Protein AF-A0AAU6BAH6-F1 (afdb_monomer)

Sequence (67 aa):
MPSEWTADDVPMTGPQESYLRTLAQEIGRAVPGVMTRAQASCLIDELQQQTGRGTLSTTADDGTEFA

pLDDT: mean 80.39, std 18.38, range [34.31, 96.62]

Foldseek 3Di:
DPPDDPQQPAWADPVLVVLLVVLCVLVVHDDDPTHTNVVSVVSSQVSCVVNVNNPPPDPPDDPPPPD

Nearest PDB structures (foldseek):
  2kve-assembly1_A  TM=4.404E-01  e=2.016E+00  Homo sapiens

Solve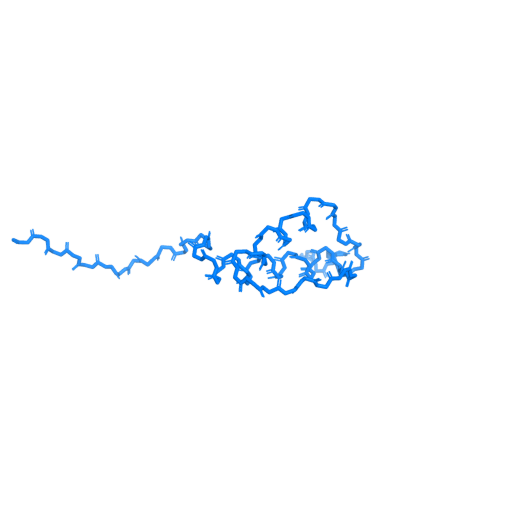nt-accessible surface area (backbone atoms only — not comparable to full-atom values): 4317 Å² total; per-residue (Å²): 132,90,90,72,79,69,41,77,77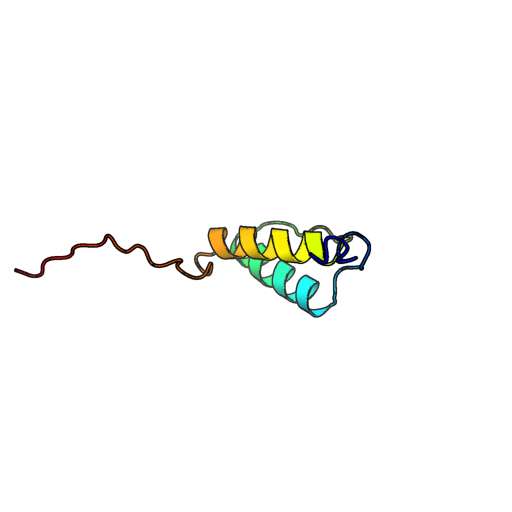,36,64,49,46,71,70,55,53,58,49,41,50,54,48,24,58,78,74,74,49,89,72,83,92,80,52,23,35,46,55,45,53,53,51,42,52,55,38,27,50,76,71,72,63,46,78,74,77,73,75,90,76,76,86,78,77,86,125

Mean predicted aligned error: 9.94 Å

Structure (mmCIF, N/CA/C/O backbone):
data_AF-A0AAU6BAH6-F1
#
_entry.id   AF-A0AAU6BAH6-F1
#
loop_
_atom_site.group_PDB
_atom_site.id
_atom_site.type_symbol
_atom_site.label_atom_id
_atom_site.label_alt_id
_atom_site.label_comp_id
_atom_site.label_asym_id
_atom_site.label_entity_id
_atom_site.label_seq_id
_atom_site.pdbx_PDB_ins_code
_atom_site.Cartn_x
_atom_site.Cartn_y
_atom_site.Cartn_z
_atom_site.occupancy
_atom_site.B_iso_or_equiv
_atom_site.auth_seq_id
_atom_site.auth_comp_id
_atom_site.auth_asym_id
_atom_site.auth_atom_id
_atom_site.pdbx_PDB_model_num
ATOM 1 N N . MET A 1 1 ? 7.510 21.525 -19.088 1.00 34.31 1 MET A N 1
ATOM 2 C CA . MET A 1 1 ? 6.592 20.580 -18.421 1.00 34.31 1 MET A CA 1
ATOM 3 C C . MET A 1 1 ? 7.178 19.188 -18.60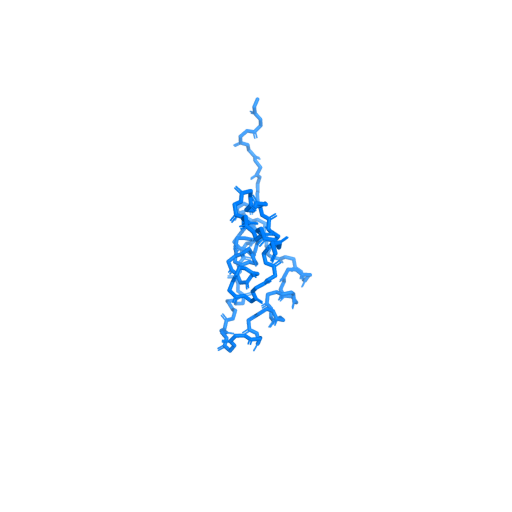1 1.00 34.31 1 MET A C 1
ATOM 5 O O . MET A 1 1 ? 7.217 18.760 -19.747 1.00 34.31 1 MET A O 1
ATOM 9 N N . PRO A 1 2 ? 7.736 18.514 -17.580 1.00 47.75 2 PRO A N 1
ATOM 10 C CA . PRO A 1 2 ? 8.239 17.161 -17.779 1.00 47.75 2 PRO A CA 1
ATOM 11 C C . PRO A 1 2 ? 7.063 16.184 -17.661 1.00 47.75 2 PRO A C 1
ATOM 13 O O . PRO A 1 2 ? 6.720 15.738 -16.573 1.00 47.75 2 PRO A O 1
ATOM 16 N N . SER A 1 3 ? 6.420 15.892 -18.790 1.00 52.69 3 SER A N 1
ATOM 17 C CA . SER A 1 3 ? 5.338 14.902 -18.910 1.00 52.69 3 SER A CA 1
ATOM 18 C C . SER A 1 3 ? 5.861 13.476 -19.152 1.00 52.69 3 SER A C 1
ATOM 20 O O . SER A 1 3 ? 5.174 12.670 -19.763 1.00 52.69 3 SER A O 1
ATOM 22 N N . GLU A 1 4 ? 7.064 13.142 -18.677 1.00 55.53 4 GLU A N 1
ATOM 23 C CA . GLU A 1 4 ? 7.741 11.870 -18.992 1.00 55.53 4 GLU A CA 1
ATOM 24 C C . GLU A 1 4 ? 8.313 11.173 -17.748 1.00 55.53 4 GLU A C 1
ATOM 26 O O . GLU A 1 4 ? 9.417 10.631 -17.773 1.00 55.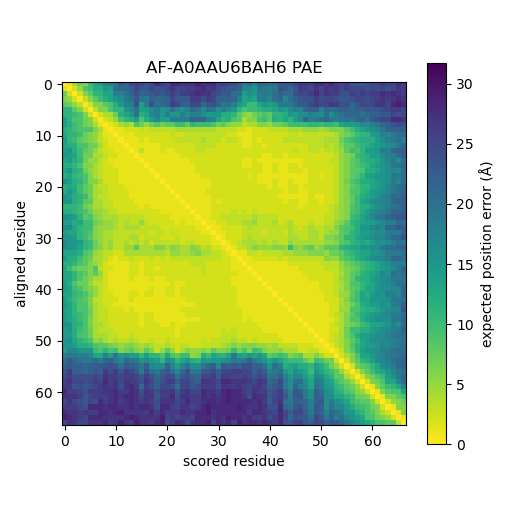53 4 GLU A O 1
ATOM 31 N N . TRP A 1 5 ? 7.605 11.191 -16.615 1.00 56.50 5 TRP A N 1
ATOM 32 C CA . TRP A 1 5 ? 8.081 10.424 -15.463 1.00 56.50 5 TRP A CA 1
ATOM 33 C C . TRP A 1 5 ? 7.707 8.941 -15.601 1.00 56.50 5 TRP A C 1
ATOM 35 O O . TRP A 1 5 ? 6.559 8.547 -15.425 1.00 56.50 5 TRP A O 1
ATOM 45 N N . THR A 1 6 ? 8.726 8.133 -15.882 1.00 58.16 6 THR A N 1
ATOM 46 C CA . THR A 1 6 ? 8.799 6.685 -16.163 1.00 58.16 6 THR A CA 1
ATOM 47 C C . THR A 1 6 ? 8.265 5.753 -15.056 1.00 58.16 6 THR A C 1
ATOM 49 O O . THR A 1 6 ? 8.644 4.589 -14.998 1.00 58.16 6 THR A O 1
ATOM 52 N N . ALA A 1 7 ? 7.422 6.215 -14.128 1.00 62.19 7 ALA A N 1
ATOM 53 C CA . ALA A 1 7 ? 6.965 5.381 -13.008 1.00 62.19 7 ALA A CA 1
ATOM 54 C C . ALA A 1 7 ? 6.026 4.234 -13.422 1.00 62.19 7 ALA A C 1
ATOM 56 O O . ALA A 1 7 ? 5.824 3.325 -12.614 1.00 62.19 7 ALA A O 1
ATOM 57 N N . ASP A 1 8 ? 5.490 4.271 -14.645 1.00 65.88 8 ASP A N 1
ATOM 58 C CA . ASP A 1 8 ? 4.562 3.259 -15.153 1.00 65.88 8 ASP A CA 1
ATOM 59 C C . ASP A 1 8 ? 5.213 1.877 -15.331 1.00 65.88 8 ASP A C 1
ATOM 61 O O . ASP A 1 8 ? 4.552 0.889 -15.056 1.00 65.88 8 ASP A O 1
ATOM 65 N N . ASP A 1 9 ? 6.510 1.779 -15.657 1.00 81.25 9 ASP A N 1
ATOM 66 C CA . ASP A 1 9 ? 7.214 0.490 -15.859 1.00 81.25 9 ASP A CA 1
ATOM 67 C C . ASP A 1 9 ? 8.184 0.113 -14.724 1.00 81.25 9 ASP A C 1
ATOM 69 O O . ASP A 1 9 ? 8.783 -0.964 -14.715 1.00 81.25 9 ASP A O 1
ATOM 73 N N . VAL A 1 10 ? 8.381 0.993 -13.740 1.00 89.88 10 VAL A N 1
ATOM 74 C CA . VAL A 1 10 ? 9.289 0.699 -12.622 1.00 89.88 10 VAL A CA 1
ATOM 75 C C . VAL A 1 10 ? 8.630 -0.351 -11.728 1.00 89.88 10 VAL A C 1
ATOM 77 O O . VAL A 1 10 ? 7.503 -0.120 -11.292 1.00 89.88 10 VAL A O 1
ATOM 80 N N . PRO A 1 11 ? 9.291 -1.472 -11.391 1.00 92.88 11 PRO A N 1
ATOM 81 C CA . PRO A 1 11 ? 8.716 -2.458 -10.483 1.00 92.88 11 PRO A CA 1
ATOM 82 C C . PRO A 1 11 ? 8.479 -1.854 -9.096 1.00 92.88 11 PRO A C 1
ATOM 84 O O . PRO A 1 11 ? 9.202 -0.956 -8.652 1.00 92.88 11 PRO A O 1
ATOM 87 N N . MET A 1 12 ? 7.468 -2.362 -8.392 1.00 94.94 12 MET A N 1
ATOM 88 C CA . MET A 1 12 ? 7.235 -2.020 -6.993 1.00 94.94 12 MET A CA 1
ATOM 89 C C . MET A 1 12 ? 8.508 -2.216 -6.163 1.00 94.94 12 MET A C 1
ATOM 91 O O . MET A 1 12 ? 9.238 -3.197 -6.300 1.00 94.94 12 MET A O 1
ATOM 95 N N . THR A 1 13 ? 8.767 -1.263 -5.275 1.00 94.75 13 THR A N 1
ATOM 96 C CA . THR A 1 13 ? 9.908 -1.342 -4.359 1.00 94.75 13 THR A CA 1
ATOM 97 C C . THR A 1 13 ? 9.560 -2.195 -3.135 1.00 94.75 13 THR A C 1
ATOM 99 O O . THR A 1 13 ? 8.420 -2.189 -2.675 1.00 94.75 13 THR A O 1
ATOM 102 N N . GLY A 1 14 ? 10.547 -2.875 -2.544 1.00 95.06 14 GLY A N 1
ATOM 103 C CA . GLY A 1 14 ? 10.345 -3.655 -1.311 1.00 95.06 14 GLY A CA 1
ATOM 104 C C . GLY A 1 14 ? 9.657 -2.882 -0.166 1.00 95.06 14 GLY A C 1
ATOM 105 O O . GLY A 1 14 ? 8.745 -3.425 0.457 1.00 95.06 14 GLY A O 1
ATOM 106 N N . PRO A 1 15 ? 10.006 -1.604 0.098 1.00 96.62 15 PRO A N 1
ATOM 107 C CA . PRO A 1 15 ? 9.293 -0.786 1.079 1.00 96.62 15 PRO A CA 1
ATOM 108 C C . PRO A 1 15 ? 7.805 -0.585 0.765 1.00 96.62 15 PRO A C 1
ATOM 110 O O . PRO A 1 15 ? 6.982 -0.664 1.675 1.00 96.62 15 PRO A O 1
ATOM 113 N N . GLN A 1 16 ? 7.449 -0.358 -0.505 1.00 96.06 16 GLN A N 1
ATOM 114 C CA . GLN A 1 16 ? 6.045 -0.243 -0.914 1.00 96.06 16 GLN A CA 1
ATOM 115 C C . GLN A 1 16 ? 5.289 -1.558 -0.687 1.00 96.06 16 GLN A C 1
ATOM 117 O O . GLN A 1 16 ? 4.190 -1.527 -0.140 1.00 96.06 16 GLN A O 1
ATOM 122 N N . GLU A 1 17 ? 5.886 -2.705 -1.030 1.00 95.62 17 GLU A N 1
ATOM 123 C CA . GLU A 1 17 ? 5.280 -4.025 -0.795 1.00 95.62 17 GLU A CA 1
ATOM 124 C C . GLU A 1 17 ? 5.003 -4.264 0.695 1.00 95.62 17 GLU A C 1
ATOM 126 O O . GLU A 1 17 ? 3.888 -4.614 1.085 1.00 95.62 17 GLU A O 1
ATOM 131 N N . SER A 1 18 ? 6.013 -4.049 1.541 1.00 96.12 18 SER A N 1
ATOM 132 C CA . SER A 1 18 ? 5.901 -4.244 2.990 1.00 96.12 18 SER A CA 1
ATOM 133 C C . SER A 1 18 ? 4.791 -3.376 3.592 1.00 96.12 18 SER A C 1
ATOM 135 O O . SER A 1 18 ? 3.985 -3.830 4.413 1.00 96.12 18 SER A O 1
ATOM 137 N N . TYR A 1 19 ? 4.696 -2.129 3.130 1.00 95.56 19 TYR A N 1
ATOM 138 C CA . TYR A 1 19 ? 3.691 -1.202 3.618 1.00 95.56 19 TYR A CA 1
ATOM 139 C C . TYR A 1 19 ? 2.277 -1.557 3.148 1.00 95.56 19 TYR A C 1
ATOM 141 O O . TYR A 1 19 ? 1.359 -1.593 3.968 1.00 95.56 19 TYR A O 1
ATOM 149 N N . LEU A 1 20 ? 2.103 -1.926 1.874 1.00 96.12 20 LEU A N 1
ATOM 150 C CA . LEU A 1 20 ? 0.833 -2.444 1.361 1.00 96.12 20 LEU A CA 1
ATOM 151 C C . LEU A 1 20 ? 0.346 -3.644 2.169 1.00 96.12 20 LEU A C 1
ATOM 153 O O . LEU A 1 20 ? -0.822 -3.696 2.543 1.00 96.12 20 LEU A O 1
ATOM 157 N N . ARG A 1 21 ? 1.235 -4.597 2.474 1.00 95.44 21 ARG A N 1
ATOM 158 C CA . ARG A 1 21 ? 0.890 -5.777 3.280 1.00 95.44 21 ARG A CA 1
ATOM 159 C C . ARG A 1 21 ? 0.390 -5.388 4.665 1.00 95.44 21 ARG A C 1
ATOM 161 O O . ARG A 1 21 ? -0.583 -5.970 5.127 1.00 95.44 21 ARG A O 1
ATOM 168 N N . THR A 1 22 ? 1.016 -4.394 5.289 1.00 95.69 22 THR A N 1
ATOM 169 C CA . THR A 1 22 ? 0.583 -3.873 6.593 1.00 95.69 22 THR A CA 1
ATOM 170 C C . THR A 1 22 ? -0.816 -3.272 6.495 1.00 95.69 22 THR A C 1
ATOM 172 O O . THR A 1 22 ? -1.707 -3.657 7.242 1.00 95.69 22 THR A O 1
ATOM 175 N N . LEU A 1 23 ? -1.043 -2.369 5.537 1.00 95.75 23 LEU A N 1
ATOM 176 C CA . LEU A 1 23 ? -2.341 -1.713 5.369 1.00 95.75 23 LEU A CA 1
ATOM 177 C C . LEU A 1 23 ? -3.458 -2.704 5.021 1.00 95.75 23 LEU A C 1
ATOM 179 O O . LEU A 1 23 ? -4.569 -2.593 5.528 1.00 95.75 23 LEU A O 1
ATOM 183 N N . ALA A 1 24 ? -3.166 -3.685 4.173 1.00 95.00 24 ALA A N 1
ATOM 184 C CA . ALA A 1 24 ? -4.145 -4.668 3.746 1.00 95.00 24 ALA A CA 1
ATOM 185 C C . ALA A 1 24 ? -4.497 -5.663 4.862 1.00 95.00 24 ALA A C 1
ATOM 187 O O . ALA A 1 24 ? -5.659 -6.041 4.978 1.00 95.00 24 ALA A O 1
ATOM 188 N N . GLN A 1 25 ? -3.539 -6.036 5.720 1.00 95.44 25 GLN A N 1
ATOM 189 C CA . GLN A 1 25 ? -3.801 -6.875 6.897 1.00 95.44 25 GLN A CA 1
ATOM 190 C C . GLN A 1 25 ? -4.804 -6.229 7.859 1.00 95.44 25 GLN A C 1
ATOM 192 O O . GLN A 1 25 ? -5.693 -6.919 8.349 1.00 95.44 25 GLN A O 1
ATOM 197 N N . GLU A 1 26 ? -4.713 -4.916 8.067 1.00 94.31 26 GLU A N 1
ATOM 198 C CA . GLU A 1 26 ? -5.580 -4.171 8.995 1.00 94.31 26 GLU A CA 1
ATOM 199 C C . GLU A 1 26 ? -7.062 -4.211 8.600 1.00 94.31 26 GLU A C 1
ATOM 201 O O . GLU A 1 26 ? -7.938 -4.211 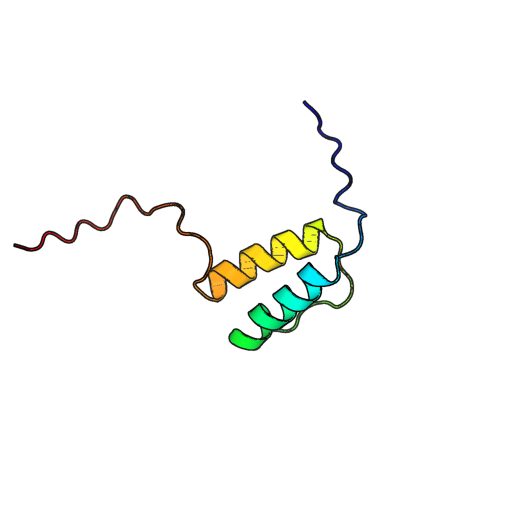9.460 1.00 94.31 26 GLU A O 1
ATOM 206 N N . ILE A 1 27 ? -7.349 -4.272 7.297 1.00 94.00 27 ILE A N 1
ATOM 207 C CA . ILE A 1 27 ? -8.716 -4.335 6.755 1.00 94.00 27 ILE A CA 1
ATOM 208 C C . ILE A 1 27 ? -9.072 -5.719 6.192 1.00 94.00 27 ILE A C 1
ATOM 210 O O . ILE A 1 27 ? -10.116 -5.883 5.565 1.00 94.00 27 ILE A O 1
ATOM 214 N N . GLY A 1 28 ? -8.200 -6.718 6.370 1.00 94.25 28 GLY A N 1
ATOM 215 C CA . GLY A 1 28 ? -8.408 -8.079 5.868 1.00 94.25 28 GLY A CA 1
ATOM 216 C C . GLY A 1 28 ? -8.447 -8.208 4.337 1.00 94.25 28 GLY A C 1
ATOM 217 O O . GLY A 1 28 ? -9.130 -9.089 3.816 1.00 94.25 28 GLY A O 1
ATOM 218 N N . ARG A 1 29 ? -7.736 -7.347 3.598 1.00 91.44 29 ARG A N 1
ATOM 219 C CA . ARG A 1 29 ? -7.667 -7.353 2.125 1.00 91.44 29 ARG A CA 1
ATOM 220 C C . ARG A 1 29 ? -6.389 -8.033 1.620 1.00 91.44 29 ARG A C 1
ATOM 222 O O . ARG A 1 29 ? -5.368 -8.073 2.301 1.00 91.44 29 ARG A O 1
ATOM 229 N N . ALA A 1 30 ? -6.430 -8.561 0.398 1.00 91.06 30 ALA A N 1
ATOM 230 C CA . ALA A 1 30 ? -5.254 -9.097 -0.287 1.00 91.06 30 ALA A CA 1
ATOM 231 C C . ALA A 1 30 ? -4.528 -8.011 -1.101 1.00 91.06 30 ALA A C 1
ATOM 233 O O . ALA A 1 30 ? -5.168 -7.146 -1.700 1.00 91.06 30 ALA A O 1
ATOM 234 N N . VAL A 1 31 ? -3.197 -8.097 -1.165 1.00 89.31 31 VAL A N 1
ATOM 235 C CA . VAL A 1 31 ? -2.349 -7.228 -1.999 1.00 89.31 31 VAL A CA 1
ATOM 236 C C . VAL A 1 31 ? -1.874 -8.018 -3.221 1.00 89.31 31 VAL A C 1
ATOM 238 O O . VAL A 1 31 ? -1.386 -9.138 -3.047 1.00 89.31 31 VAL A O 1
ATOM 241 N N . PRO A 1 32 ? -1.975 -7.471 -4.446 1.00 88.19 32 PRO A N 1
ATOM 242 C CA . PRO A 1 32 ? -1.377 -8.092 -5.625 1.00 88.19 32 PRO A CA 1
ATOM 243 C C . PRO A 1 32 ? 0.149 -8.219 -5.474 1.00 88.19 32 PRO A C 1
ATOM 245 O O . PRO A 1 32 ? 0.803 -7.298 -5.005 1.00 88.19 32 PRO A O 1
ATOM 248 N N . GLY A 1 33 ? 0.740 -9.345 -5.879 1.00 84.19 33 GLY A N 1
ATOM 249 C CA . GLY A 1 33 ? 2.193 -9.556 -5.744 1.00 84.19 33 GLY A CA 1
ATOM 250 C C . GLY A 1 33 ? 3.043 -8.895 -6.836 1.00 84.19 33 GLY A C 1
ATOM 251 O O . GLY A 1 33 ? 4.231 -8.671 -6.638 1.00 84.19 33 GLY A O 1
ATOM 252 N N . VAL A 1 34 ? 2.452 -8.583 -7.992 1.00 88.88 34 VAL A N 1
ATOM 253 C CA . VAL A 1 34 ? 3.151 -7.974 -9.132 1.00 88.88 34 VAL A CA 1
ATOM 254 C C . VAL A 1 34 ? 2.453 -6.670 -9.474 1.00 88.88 34 VAL A C 1
ATOM 256 O O . VAL A 1 34 ? 1.307 -6.680 -9.917 1.00 88.88 34 VAL A O 1
ATOM 259 N N . MET A 1 35 ? 3.138 -5.555 -9.242 1.00 92.62 35 MET A N 1
ATOM 260 C CA . MET A 1 35 ? 2.660 -4.227 -9.604 1.00 92.62 35 MET A CA 1
ATOM 261 C C . MET A 1 35 ? 3.833 -3.279 -9.829 1.00 92.62 35 MET A C 1
ATOM 263 O O . MET A 1 35 ? 4.964 -3.534 -9.399 1.00 92.62 35 MET A O 1
ATOM 267 N N . THR A 1 36 ? 3.554 -2.174 -10.501 1.00 94.12 36 THR A N 1
ATOM 268 C CA . THR A 1 36 ? 4.531 -1.117 -10.744 1.00 94.12 36 THR A CA 1
ATOM 269 C C . THR A 1 36 ? 4.605 -0.197 -9.530 1.00 94.12 36 THR A C 1
ATOM 271 O O . THR A 1 36 ? 3.714 -0.171 -8.679 1.00 94.12 36 THR A O 1
ATOM 274 N N . ARG A 1 37 ? 5.670 0.591 -9.419 1.00 91.62 37 ARG A N 1
ATOM 275 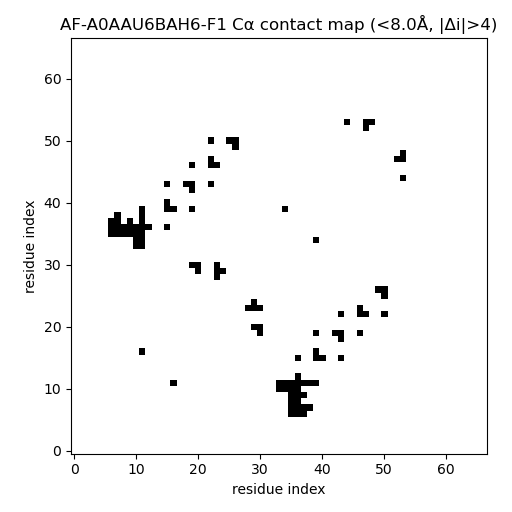C CA . ARG A 1 37 ? 5.855 1.574 -8.352 1.00 91.62 37 ARG A CA 1
ATOM 276 C C . ARG A 1 37 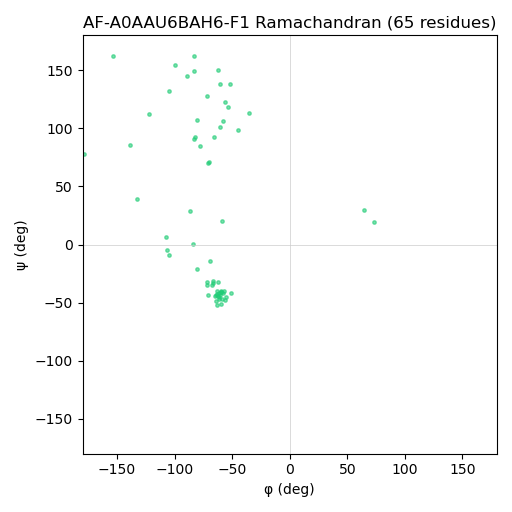? 4.694 2.566 -8.317 1.00 91.62 37 ARG A C 1
ATOM 278 O O . ARG A 1 37 ? 4.264 2.931 -7.224 1.00 91.62 37 ARG A O 1
ATOM 285 N N . ALA A 1 38 ? 4.212 2.997 -9.485 1.00 92.38 38 ALA A N 1
ATOM 286 C CA . ALA A 1 38 ? 3.067 3.894 -9.605 1.00 92.38 38 ALA A CA 1
ATOM 287 C C . ALA A 1 38 ? 1.780 3.239 -9.084 1.00 92.38 38 ALA A C 1
ATOM 289 O O . ALA A 1 38 ? 1.093 3.820 -8.244 1.00 92.38 38 ALA A O 1
ATOM 290 N N . GLN A 1 39 ? 1.503 2.002 -9.510 1.00 93.06 39 GLN A N 1
ATOM 291 C CA . GLN A 1 39 ? 0.355 1.227 -9.031 1.00 93.06 39 GLN A CA 1
ATOM 292 C C . GLN A 1 39 ? 0.416 0.995 -7.517 1.00 93.06 39 GLN A C 1
ATOM 294 O O . GLN A 1 39 ? -0.582 1.193 -6.827 1.00 93.06 39 GLN A O 1
ATOM 299 N N . ALA A 1 40 ? 1.594 0.652 -6.989 1.00 94.62 40 ALA A N 1
ATOM 300 C CA . ALA A 1 40 ? 1.807 0.469 -5.559 1.00 94.62 40 ALA A CA 1
ATOM 301 C C . ALA A 1 40 ? 1.538 1.751 -4.772 1.00 94.62 40 ALA A C 1
ATOM 303 O O . ALA A 1 40 ? 0.840 1.713 -3.765 1.00 94.62 40 ALA A O 1
ATOM 304 N N . SER A 1 41 ? 2.041 2.896 -5.241 1.00 94.06 41 SER A N 1
ATOM 305 C CA . SER A 1 41 ? 1.761 4.191 -4.617 1.00 94.06 41 SER A CA 1
ATOM 306 C C . SER A 1 41 ? 0.269 4.538 -4.628 1.00 94.06 41 SER A C 1
ATOM 308 O O . SER A 1 41 ? -0.240 5.005 -3.614 1.00 94.06 41 SER A O 1
ATOM 310 N N . CYS A 1 42 ? -0.438 4.283 -5.732 1.00 92.62 42 CYS A N 1
ATOM 311 C CA . CYS A 1 42 ? -1.879 4.528 -5.826 1.00 92.62 42 CYS A CA 1
ATOM 312 C C . CYS A 1 42 ? -2.675 3.635 -4.861 1.00 92.62 42 CYS A C 1
ATOM 314 O O . CYS A 1 42 ? -3.545 4.117 -4.139 1.00 92.62 42 CYS A O 1
ATOM 316 N N . LEU A 1 43 ? -2.328 2.348 -4.783 1.00 94.44 43 LEU A N 1
ATOM 317 C CA . LEU A 1 43 ? -2.983 1.415 -3.870 1.00 94.44 43 LEU A CA 1
ATOM 318 C C . LEU A 1 43 ? -2.678 1.732 -2.396 1.00 94.44 43 LEU A C 1
ATOM 320 O O . LEU A 1 43 ? -3.548 1.562 -1.546 1.00 94.44 43 LEU A O 1
ATOM 324 N N . ILE A 1 44 ? -1.471 2.216 -2.079 1.00 94.69 44 ILE A N 1
ATOM 325 C CA . ILE A 1 44 ? -1.129 2.695 -0.732 1.00 94.69 44 ILE A CA 1
ATOM 326 C C . ILE A 1 44 ? -2.067 3.828 -0.314 1.00 94.69 44 ILE A C 1
ATOM 328 O O . ILE A 1 44 ? -2.582 3.788 0.800 1.00 94.69 44 ILE A O 1
ATOM 332 N N . ASP A 1 45 ? -2.299 4.804 -1.190 1.00 93.12 45 ASP A N 1
ATOM 333 C CA . ASP A 1 45 ? -3.179 5.939 -0.906 1.00 93.12 45 ASP A CA 1
ATOM 334 C C . ASP A 1 45 ? -4.623 5.478 -0.637 1.00 93.12 45 ASP A C 1
ATOM 336 O O . ASP A 1 45 ? -5.204 5.805 0.400 1.00 93.12 45 ASP A O 1
ATOM 340 N N . GLU A 1 46 ? -5.156 4.600 -1.493 1.00 93.19 46 GLU A N 1
ATOM 341 C CA . GLU A 1 46 ? -6.475 3.984 -1.307 1.00 93.19 46 GLU A CA 1
ATOM 342 C C . GLU A 1 46 ? -6.581 3.252 0.045 1.00 93.19 46 GLU A C 1
ATOM 344 O O . GLU A 1 46 ? -7.545 3.430 0.796 1.00 93.19 46 GLU A O 1
ATOM 349 N N . LEU A 1 47 ? -5.587 2.427 0.385 1.00 94.12 47 LEU A N 1
ATOM 350 C CA . LEU A 1 47 ? -5.597 1.656 1.627 1.00 94.12 47 LEU A CA 1
ATOM 351 C C . LEU A 1 47 ? -5.374 2.533 2.869 1.00 94.12 47 LEU A C 1
ATOM 353 O O . LEU A 1 47 ? -5.923 2.242 3.933 1.00 94.12 47 LEU A O 1
ATOM 357 N N . GLN A 1 48 ? -4.603 3.618 2.770 1.00 94.12 48 GLN A N 1
ATOM 358 C CA . GLN A 1 48 ? -4.467 4.593 3.854 1.00 94.12 48 GLN A CA 1
ATOM 359 C C . GLN A 1 48 ? -5.800 5.278 4.155 1.00 94.12 48 GLN A C 1
ATOM 361 O O . GLN A 1 48 ? -6.153 5.425 5.325 1.00 94.12 48 GLN A O 1
ATOM 366 N N . GLN A 1 49 ? -6.563 5.654 3.128 1.00 92.00 49 GLN A N 1
ATOM 367 C CA . GLN A 1 49 ? -7.895 6.232 3.306 1.00 92.00 49 GLN A CA 1
ATOM 368 C C . GLN A 1 49 ? -8.846 5.235 3.987 1.00 92.00 49 GLN A C 1
ATOM 370 O O . GLN A 1 49 ? -9.513 5.584 4.958 1.00 92.00 49 GLN A O 1
ATOM 375 N N . GLN A 1 50 ? -8.839 3.970 3.554 1.00 90.88 50 GLN A N 1
ATOM 376 C CA . GLN A 1 50 ? -9.673 2.915 4.151 1.00 90.88 50 GLN A CA 1
ATOM 377 C C . GLN A 1 50 ? -9.283 2.575 5.598 1.00 90.88 50 GLN A C 1
ATOM 379 O O . GLN A 1 50 ? -10.145 2.245 6.406 1.00 90.88 50 GLN A O 1
ATOM 384 N N . THR A 1 51 ? -7.996 2.67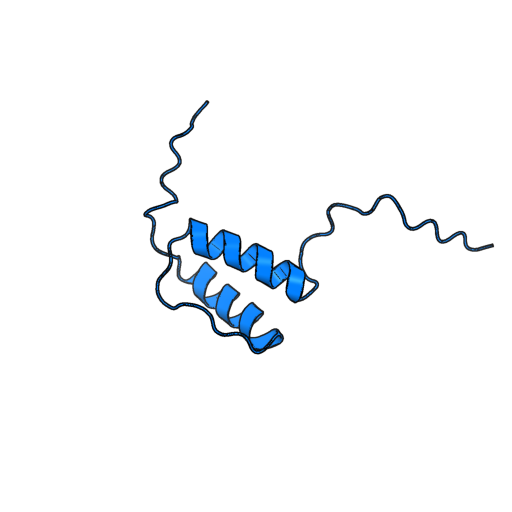0 5.940 1.00 90.56 51 THR A N 1
ATOM 385 C CA . THR A 1 51 ? -7.489 2.427 7.305 1.00 90.56 51 THR A CA 1
ATOM 386 C C . THR A 1 51 ? -7.592 3.650 8.224 1.00 90.56 51 THR A C 1
ATOM 388 O O . THR A 1 51 ? -7.177 3.572 9.378 1.00 90.56 51 THR A O 1
ATOM 391 N N . GLY A 1 52 ? -8.112 4.787 7.740 1.00 87.81 52 GLY A N 1
ATOM 392 C CA . GLY A 1 52 ? -8.217 6.028 8.519 1.00 87.81 52 GLY A CA 1
ATOM 393 C C . GLY A 1 52 ? -6.882 6.753 8.748 1.00 87.81 52 GLY A C 1
ATOM 394 O O . GLY A 1 52 ? -6.772 7.563 9.664 1.00 87.81 52 GLY A O 1
ATOM 395 N N . ARG A 1 53 ? -5.854 6.454 7.941 1.00 81.69 53 ARG A N 1
ATOM 396 C CA . ARG A 1 53 ? -4.502 7.049 8.002 1.00 81.69 53 ARG A CA 1
ATOM 397 C C . ARG A 1 53 ? -4.221 8.069 6.89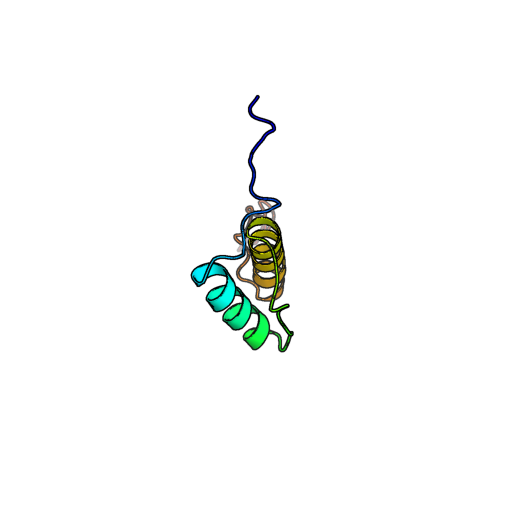8 1.00 81.69 53 ARG A C 1
ATOM 399 O O . ARG A 1 53 ? -3.174 8.711 6.940 1.00 81.69 53 ARG A O 1
ATOM 406 N N . GLY A 1 54 ? -5.108 8.186 5.908 1.00 76.81 54 GLY A N 1
ATOM 407 C CA . GLY A 1 54 ? -4.983 9.169 4.835 1.00 76.81 54 GLY A CA 1
ATOM 408 C C . GLY A 1 54 ? -4.876 10.562 5.441 1.00 76.81 54 GLY A C 1
ATOM 409 O O . GLY A 1 54 ? -5.730 10.958 6.234 1.00 76.81 54 GLY A O 1
ATOM 410 N N . THR A 1 55 ? -3.791 11.274 5.133 1.00 58.06 55 THR A N 1
ATOM 411 C CA . THR A 1 55 ? -3.565 12.621 5.653 1.00 58.06 55 THR A CA 1
ATOM 412 C C . THR A 1 55 ? -4.780 13.471 5.332 1.00 58.06 55 THR A C 1
ATOM 414 O O . THR A 1 55 ? -5.106 13.665 4.161 1.00 58.06 55 THR A O 1
ATOM 417 N N . LEU A 1 56 ? -5.431 13.962 6.380 1.00 56.06 56 LEU A N 1
ATOM 418 C CA . LEU A 1 56 ? -6.438 15.004 6.333 1.00 56.06 56 LEU A CA 1
ATOM 419 C C . LEU A 1 56 ? -5.926 16.129 5.415 1.00 56.06 56 LEU A C 1
ATOM 421 O O . LEU A 1 56 ? -5.149 16.982 5.842 1.00 56.06 56 LEU A O 1
ATOM 425 N N . SER A 1 57 ? -6.359 16.149 4.150 1.00 49.38 57 SER A N 1
ATOM 426 C CA . SER A 1 57 ? -6.567 17.427 3.478 1.00 49.38 57 SER A CA 1
ATOM 427 C C . SER A 1 57 ? -7.618 18.101 4.334 1.00 49.38 57 SER A C 1
ATOM 429 O O . SER A 1 57 ? -8.763 17.664 4.344 1.00 49.38 57 SER A O 1
ATOM 431 N N . THR A 1 58 ? -7.151 19.020 5.175 1.00 46.44 58 THR A N 1
ATOM 432 C CA . THR A 1 58 ? -7.896 19.679 6.240 1.00 46.44 58 THR A CA 1
ATOM 433 C C . THR A 1 58 ? -9.349 19.899 5.818 1.00 46.44 58 THR A C 1
ATOM 435 O O . THR A 1 58 ? -9.641 20.666 4.899 1.00 46.44 58 THR A O 1
ATOM 438 N N . THR A 1 59 ? -10.270 19.205 6.481 1.00 45.66 59 THR A N 1
ATOM 439 C CA . THR A 1 59 ? -11.654 19.648 6.551 1.00 45.66 59 THR A CA 1
ATOM 440 C C . THR A 1 59 ? -11.606 20.944 7.343 1.00 45.66 59 THR A C 1
ATOM 442 O O . THR A 1 59 ? -11.579 20.956 8.570 1.00 45.66 59 THR A O 1
ATOM 445 N N . ALA A 1 60 ? -11.500 22.053 6.622 1.00 56.06 60 ALA A N 1
ATOM 446 C CA . ALA A 1 60 ? -12.007 23.325 7.084 1.00 56.06 60 ALA A CA 1
ATOM 447 C C . ALA A 1 60 ? -13.540 23.235 7.044 1.00 56.06 60 ALA A C 1
ATOM 449 O O . ALA A 1 60 ? -14.133 23.772 6.123 1.00 56.06 60 ALA A O 1
ATOM 450 N N . ASP A 1 61 ? -14.131 22.453 7.952 1.00 57.66 61 ASP A N 1
ATOM 451 C CA . ASP A 1 61 ? -15.540 22.497 8.371 1.00 57.66 61 ASP A CA 1
ATOM 452 C C . ASP A 1 61 ? -15.757 21.432 9.468 1.00 57.66 61 ASP A C 1
ATOM 454 O O . ASP A 1 61 ? -16.218 20.324 9.219 1.00 57.66 61 ASP A O 1
ATOM 458 N N . ASP A 1 62 ? -15.335 21.725 10.695 1.00 56.00 62 ASP A N 1
ATOM 459 C CA . ASP A 1 62 ? -16.028 21.194 11.873 1.00 56.00 62 ASP A CA 1
ATOM 460 C C . ASP A 1 62 ? -16.087 22.326 12.894 1.00 56.00 62 ASP A C 1
ATOM 462 O O . ASP A 1 62 ? -15.193 22.546 13.714 1.00 56.00 62 ASP A O 1
ATOM 466 N N . GLY A 1 63 ? -17.127 23.140 12.729 1.00 58.50 63 GLY A N 1
ATOM 467 C CA . GLY A 1 63 ? -17.535 24.152 13.684 1.00 58.50 63 GLY A CA 1
ATOM 468 C C . GLY A 1 63 ? -18.127 23.507 14.930 1.00 58.50 63 GLY A C 1
ATOM 469 O O . GLY A 1 63 ? -19.322 23.644 15.177 1.00 58.50 63 GLY A O 1
ATOM 470 N N . THR A 1 64 ? -17.301 22.852 15.745 1.00 62.47 64 THR A N 1
ATOM 471 C CA . THR A 1 64 ? -17.681 22.576 17.132 1.00 62.47 64 THR A CA 1
ATOM 472 C C . THR A 1 64 ? -17.486 23.857 17.949 1.00 62.47 64 THR A C 1
ATOM 474 O O . THR A 1 64 ? -16.445 24.106 18.560 1.00 62.47 64 THR A O 1
ATOM 477 N N . GLU A 1 65 ? -18.515 24.704 17.907 1.00 51.69 65 GLU A N 1
ATOM 478 C CA . GLU A 1 65 ? -18.801 25.712 18.923 1.00 51.69 65 GLU A CA 1
ATOM 479 C C . GLU A 1 65 ? -18.975 24.992 20.269 1.00 51.69 65 GLU A C 1
ATOM 481 O O . GLU A 1 65 ? -19.975 24.322 20.513 1.00 51.69 65 GLU A O 1
ATOM 486 N N . PHE A 1 66 ? -17.978 25.108 21.146 1.00 53.16 66 PHE A N 1
ATOM 487 C CA . PHE A 1 66 ? -18.184 24.885 22.572 1.00 53.16 66 PHE A CA 1
ATOM 488 C C . PHE A 1 66 ? -18.750 26.182 23.160 1.00 53.16 66 PHE A C 1
ATOM 490 O O . PHE A 1 66 ? -17.992 27.088 23.513 1.00 53.16 66 PHE A O 1
ATOM 497 N N . ALA A 1 67 ? -20.079 26.264 23.199 1.00 55.53 67 ALA A N 1
ATOM 498 C CA . ALA A 1 67 ? -20.828 27.153 24.083 1.00 55.53 67 ALA A CA 1
ATOM 499 C C . ALA A 1 67 ? -21.134 26.439 25.408 1.00 55.53 67 ALA A C 1
ATOM 501 O O . ALA A 1 67 ? -21.404 25.215 25.375 1.00 55.53 67 ALA A O 1
#

Secondary structure (DSSP, 8-state):
------TTTSBPPHHHHHHHHHHHHHTT----SS-BHHHHHHHHHHHHHHTT-S-------------

Radius of gyration: 16.29 Å; Cα contacts (8 Å, |Δi|>4): 55; chains: 1; bounding box: 31×37×43 Å